Protein AF-A0AAV4BPT6-F1 (afdb_monomer_lite)

Foldseek 3Di:
DCPVVCVVVVVLVQQQVLQVVLVPDPDDDRFFQWWFDDPDPVCVVVVVGVDDDPQATAGPHPRNVVHPHDDDTDGQFDPDRSRGDD

Organism: NCBI:txid259542

Secondary structure (DSSP, 8-state):
--HHHHHHHHHHHHHHHHHHHHHH-SSS-----B-EE-S-HHHHHTT------TTTSPBSSGGGGG----S-EE----SSTT----

Structure (mmCIF, N/CA/C/O backbone):
data_AF-A0AAV4BPT6-F1
#
_entry.id   AF-A0AAV4BPT6-F1
#
loop_
_atom_site.group_PDB
_atom_site.id
_atom_site.type_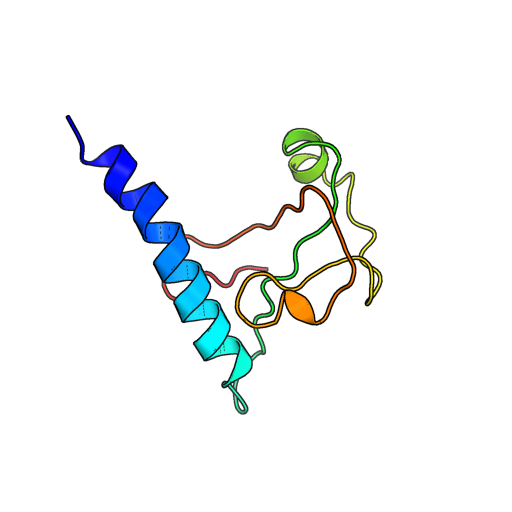symbol
_atom_site.label_atom_id
_atom_site.label_alt_id
_atom_site.label_comp_id
_atom_site.label_asym_id
_atom_site.label_entity_id
_atom_site.label_seq_id
_atom_site.pdbx_PDB_ins_code
_atom_site.Cartn_x
_atom_site.Cartn_y
_atom_site.Cartn_z
_atom_site.occupancy
_atom_site.B_iso_or_equiv
_atom_site.auth_seq_id
_atom_site.auth_comp_id
_atom_site.auth_asym_id
_atom_site.auth_atom_id
_atom_site.pdbx_PDB_model_num
ATOM 1 N N . ALA A 1 1 ? -16.878 22.765 -5.055 1.00 42.31 1 ALA A N 1
ATOM 2 C CA . ALA A 1 1 ? -16.569 21.472 -5.691 1.00 42.31 1 ALA A CA 1
ATOM 3 C C . ALA A 1 1 ? -15.347 20.882 -4.989 1.00 42.31 1 ALA A C 1
ATOM 5 O O . ALA A 1 1 ? -14.243 21.162 -5.409 1.00 42.31 1 ALA A O 1
ATOM 6 N N . GLU A 1 2 ? -15.530 20.162 -3.873 1.00 48.12 2 GLU A N 1
ATOM 7 C CA . GLU A 1 2 ? -14.409 19.650 -3.042 1.00 48.12 2 GLU A CA 1
ATOM 8 C C . GLU A 1 2 ? -14.700 18.283 -2.383 1.00 48.12 2 GLU A C 1
ATOM 10 O O . GLU A 1 2 ? -13.960 17.815 -1.525 1.00 48.12 2 GLU A O 1
ATOM 15 N N . GLN A 1 3 ? -15.773 17.594 -2.783 1.00 50.28 3 GLN A N 1
ATOM 16 C CA . GLN A 1 3 ? -16.181 16.342 -2.128 1.00 50.28 3 GLN A CA 1
ATOM 17 C C . GLN A 1 3 ? -15.388 15.112 -2.622 1.00 50.28 3 GLN A C 1
ATOM 19 O O . GLN A 1 3 ? -15.203 14.160 -1.869 1.00 50.28 3 GLN A O 1
ATOM 24 N N . SER A 1 4 ? -14.857 15.131 -3.854 1.00 54.31 4 SER A N 1
ATOM 25 C CA . SER A 1 4 ? -14.109 13.999 -4.435 1.00 54.31 4 SER A CA 1
ATOM 26 C C . SER A 1 4 ? -12.647 13.910 -3.971 1.00 54.31 4 SER A C 1
ATOM 28 O O . SER A 1 4 ? -12.106 12.808 -3.851 1.00 54.31 4 SER A O 1
ATOM 30 N N . ILE A 1 5 ? -12.014 15.052 -3.673 1.00 56.41 5 ILE A N 1
ATOM 31 C CA . ILE A 1 5 ? -10.620 15.123 -3.202 1.00 56.41 5 ILE A CA 1
ATOM 32 C C . ILE A 1 5 ? -10.536 14.707 -1.729 1.00 56.41 5 ILE A C 1
ATOM 34 O O . ILE A 1 5 ? -9.627 13.970 -1.353 1.00 56.41 5 ILE A O 1
ATOM 38 N N . SER A 1 6 ? -11.522 15.101 -0.913 1.00 65.12 6 SER A N 1
ATOM 39 C CA . SER A 1 6 ? -11.554 14.788 0.520 1.00 65.12 6 SER A CA 1
ATOM 40 C C . SER A 1 6 ? -11.577 13.277 0.788 1.00 65.12 6 SER A C 1
ATOM 42 O O . SER A 1 6 ? -10.740 12.792 1.542 1.00 65.12 6 SER A O 1
ATOM 44 N N . CYS A 1 7 ? -12.430 12.511 0.094 1.00 72.06 7 CYS A N 1
ATOM 45 C CA . CYS A 1 7 ? -12.538 11.059 0.290 1.00 72.06 7 CYS A CA 1
ATOM 46 C C . CYS A 1 7 ? -11.241 10.310 -0.073 1.00 72.06 7 CYS A C 1
ATOM 48 O O . CYS A 1 7 ? -10.770 9.466 0.691 1.00 72.06 7 CYS A O 1
ATOM 50 N N . SER A 1 8 ? -10.626 10.646 -1.215 1.00 77.75 8 SER A N 1
ATOM 51 C CA . SER A 1 8 ? -9.395 9.982 -1.672 1.00 77.75 8 SER A CA 1
ATOM 52 C C . SER A 1 8 ? -8.179 10.374 -0.833 1.00 77.75 8 SER A C 1
ATOM 54 O O . SER A 1 8 ? -7.344 9.525 -0.529 1.00 77.75 8 SER A O 1
ATOM 56 N N . HIS A 1 9 ? -8.089 11.638 -0.416 1.00 85.38 9 HIS A N 1
ATOM 57 C CA . HIS A 1 9 ? -7.019 12.115 0.455 1.00 85.38 9 HIS A CA 1
ATOM 58 C C . HIS A 1 9 ? -7.127 11.508 1.863 1.00 85.38 9 HIS A C 1
ATOM 60 O O . HIS A 1 9 ? -6.157 10.947 2.372 1.00 85.38 9 HIS A O 1
ATOM 66 N N . GLU A 1 10 ? -8.323 11.524 2.463 1.00 88.56 10 GLU A N 1
ATOM 67 C CA . GLU A 1 10 ? -8.606 10.929 3.780 1.00 88.56 10 GLU A CA 1
ATOM 68 C C . GLU A 1 10 ? -8.338 9.415 3.802 1.00 88.56 10 GLU A C 1
ATOM 70 O O . GLU A 1 10 ? -7.975 8.846 4.838 1.00 88.56 10 GLU A O 1
ATOM 75 N N . ARG A 1 11 ? -8.462 8.748 2.647 1.00 90.12 11 ARG A N 1
ATOM 76 C CA . ARG A 1 11 ? -8.188 7.314 2.512 1.00 90.12 11 ARG A CA 1
ATOM 77 C C . ARG A 1 11 ? -6.776 6.939 2.961 1.00 90.12 11 ARG A C 1
ATOM 79 O O . ARG A 1 11 ? -6.606 5.856 3.511 1.00 90.12 11 ARG A O 1
ATOM 86 N N . SER A 1 12 ? -5.789 7.821 2.798 1.00 90.94 12 SER A N 1
ATOM 87 C CA . SER A 1 12 ? -4.416 7.583 3.269 1.00 90.94 12 SER A CA 1
ATOM 88 C C . SER A 1 12 ? -4.353 7.364 4.790 1.00 90.94 12 SER A C 1
ATOM 90 O O . SER A 1 12 ? -3.829 6.349 5.252 1.00 90.94 12 SER A O 1
ATOM 92 N N . THR A 1 13 ? -4.984 8.243 5.573 1.00 91.81 13 THR A N 1
ATOM 93 C CA . THR A 1 13 ? -5.069 8.142 7.038 1.00 91.81 13 THR A CA 1
ATOM 94 C C . THR A 1 13 ? -5.836 6.896 7.479 1.00 91.81 13 THR A C 1
ATOM 96 O O . THR A 1 13 ? -5.444 6.217 8.435 1.00 91.81 13 THR A O 1
ATOM 99 N N . LYS A 1 14 ? -6.920 6.560 6.767 1.00 91.81 14 LYS A N 1
ATOM 100 C CA . LYS A 1 14 ? -7.725 5.356 7.029 1.00 91.81 14 LYS A CA 1
ATOM 101 C C . LYS A 1 14 ? -6.919 4.073 6.799 1.00 91.81 14 LYS A C 1
ATOM 103 O O . LYS A 1 14 ? -6.957 3.183 7.647 1.00 91.81 14 LYS A O 1
ATOM 108 N N . LEU A 1 15 ? -6.151 4.002 5.710 1.00 92.38 15 LEU A N 1
ATOM 109 C CA . LEU A 1 15 ? -5.259 2.877 5.410 1.00 92.38 15 LEU A CA 1
ATOM 110 C C . LEU A 1 15 ? -4.141 2.743 6.448 1.00 92.38 15 LEU A C 1
ATOM 112 O O . LEU A 1 15 ? -3.895 1.643 6.940 1.00 92.38 15 LEU A O 1
ATOM 116 N N . PHE A 1 16 ? -3.513 3.852 6.849 1.00 92.69 16 PHE A N 1
ATOM 117 C CA . PHE A 1 16 ? -2.472 3.815 7.879 1.00 92.69 16 PHE A CA 1
ATOM 118 C C . PHE A 1 16 ? -3.026 3.325 9.224 1.00 92.69 16 PHE A C 1
ATOM 120 O O . PHE A 1 16 ? -2.443 2.447 9.854 1.00 92.69 16 PHE A O 1
ATOM 127 N N . THR A 1 17 ? -4.202 3.810 9.630 1.00 92.25 17 THR A N 1
ATOM 128 C CA . THR A 1 17 ? -4.871 3.361 10.863 1.00 92.25 17 THR A CA 1
ATOM 129 C C . THR A 1 17 ? -5.226 1.873 10.808 1.00 92.25 17 THR A C 1
ATOM 131 O O . THR A 1 17 ? -5.029 1.158 11.790 1.00 92.25 17 THR A O 1
ATOM 134 N N . ALA A 1 18 ? -5.713 1.384 9.663 1.00 90.50 18 ALA A N 1
ATOM 135 C CA . ALA A 1 18 ? -5.976 -0.039 9.463 1.00 90.50 18 ALA A CA 1
ATOM 136 C C . ALA A 1 18 ? -4.690 -0.877 9.561 1.00 90.50 18 ALA A C 1
ATOM 138 O O . ALA A 1 18 ? -4.711 -1.927 10.195 1.00 90.50 18 ALA A O 1
ATOM 139 N N . SER A 1 19 ? -3.557 -0.387 9.038 1.00 91.31 19 SER A N 1
ATOM 140 C CA . SER A 1 19 ? -2.272 -1.095 9.150 1.00 91.31 19 SER A CA 1
ATOM 141 C C . SER A 1 19 ? -1.860 -1.327 10.608 1.00 91.31 19 SER A C 1
ATOM 143 O O . SER A 1 19 ? -1.449 -2.427 10.955 1.00 91.31 19 SER A O 1
ATOM 145 N N . ILE A 1 20 ? -2.074 -0.341 11.490 1.00 91.00 20 ILE A N 1
ATOM 146 C CA . ILE A 1 20 ? -1.788 -0.473 12.926 1.00 91.00 20 ILE A CA 1
ATOM 147 C C . ILE A 1 20 ? -2.667 -1.564 13.548 1.00 91.00 20 ILE A C 1
ATOM 149 O O . ILE A 1 20 ? -2.177 -2.401 14.301 1.00 91.00 20 ILE A O 1
ATOM 153 N N . ARG A 1 21 ? -3.969 -1.573 13.234 1.00 89.31 21 ARG A N 1
ATOM 154 C CA . ARG A 1 21 ? -4.907 -2.578 13.763 1.00 89.31 21 ARG A CA 1
ATOM 155 C C . ARG A 1 21 ? -4.515 -3.990 13.341 1.00 89.31 21 ARG A C 1
ATOM 157 O O . ARG A 1 21 ? -4.524 -4.887 14.180 1.00 89.31 21 ARG A O 1
ATOM 164 N N . HIS A 1 22 ? -4.130 -4.167 12.078 1.00 87.56 22 HIS A N 1
ATOM 165 C CA . HIS A 1 22 ? -3.698 -5.460 11.547 1.00 87.56 22 HIS A CA 1
ATOM 166 C C . HIS A 1 22 ? -2.400 -5.941 12.203 1.00 87.56 22 HIS A C 1
ATOM 168 O O . HIS A 1 22 ? -2.356 -7.086 12.649 1.00 87.56 22 HIS A O 1
ATOM 174 N N . SER A 1 23 ? -1.402 -5.067 12.386 1.00 84.69 23 SER A N 1
ATOM 175 C CA . SER A 1 23 ? -0.147 -5.414 13.079 1.00 84.69 23 SER A CA 1
ATOM 176 C C . SER A 1 23 ? -0.340 -5.763 14.564 1.00 84.69 23 SER A C 1
ATOM 178 O O . SER A 1 23 ? 0.459 -6.502 15.134 1.00 84.69 23 SER A O 1
ATOM 180 N N . LEU A 1 24 ? -1.400 -5.259 15.209 1.00 84.25 24 LEU A N 1
ATOM 181 C CA . LEU A 1 24 ? -1.742 -5.582 16.602 1.00 84.25 24 LEU A CA 1
ATOM 182 C C . LEU A 1 24 ? -2.650 -6.816 16.741 1.00 84.25 24 LEU A C 1
ATOM 184 O O . LEU A 1 24 ? -2.798 -7.348 17.843 1.00 84.25 24 LEU A O 1
ATOM 188 N N . SER A 1 25 ? -3.279 -7.273 15.656 1.00 75.19 25 SER A N 1
ATOM 189 C CA . SER A 1 25 ? -4.216 -8.394 15.699 1.00 75.19 25 SER A CA 1
ATOM 190 C C . SER A 1 25 ? -3.476 -9.731 15.870 1.00 75.19 25 SER A C 1
ATOM 192 O O . SER A 1 25 ? -2.835 -10.246 14.961 1.00 75.19 25 SER A O 1
ATOM 194 N N . GLN A 1 26 ? -3.559 -10.300 17.075 1.00 58.69 26 GLN A N 1
ATOM 195 C CA . GLN A 1 26 ? -2.965 -11.601 17.437 1.00 58.69 26 GLN A CA 1
ATOM 196 C C . GLN A 1 26 ? -3.936 -12.782 17.226 1.00 58.69 26 GLN A C 1
ATOM 198 O O . GLN A 1 26 ? -3.590 -13.922 17.519 1.00 58.69 26 GLN A O 1
ATOM 203 N N . HIS A 1 27 ? -5.174 -12.521 16.778 1.00 54.34 27 HIS A N 1
ATOM 204 C CA . HIS A 1 27 ? -6.277 -13.488 16.876 1.00 54.34 27 HIS A CA 1
ATOM 205 C C . HIS A 1 27 ? -7.237 -13.517 15.664 1.00 54.34 27 HIS A C 1
ATOM 207 O O . HIS A 1 27 ? -8.379 -13.965 15.784 1.00 54.34 27 HIS A O 1
ATOM 213 N N . GLY A 1 28 ? -6.790 -13.043 14.497 1.00 56.50 28 GLY A N 1
ATOM 214 C CA . GLY A 1 28 ? -7.537 -13.075 13.233 1.00 56.50 28 GLY A CA 1
ATOM 215 C C . GLY A 1 28 ? -6.612 -13.313 12.037 1.00 56.50 28 GLY A C 1
ATOM 216 O O . GLY A 1 28 ? -5.392 -13.293 12.191 1.00 56.50 28 GLY A O 1
ATOM 217 N N . SER A 1 29 ? -7.182 -13.555 10.851 1.00 59.41 29 SER A N 1
ATOM 218 C CA . SER A 1 29 ? -6.421 -13.656 9.598 1.00 59.41 29 SER A CA 1
ATOM 219 C C . SER A 1 29 ? -5.572 -12.396 9.415 1.00 59.41 29 SER A C 1
ATOM 221 O O . SER A 1 29 ? -6.120 -11.324 9.165 1.00 59.41 29 SER A O 1
ATOM 223 N N . GLN A 1 30 ? -4.252 -12.513 9.579 1.00 69.88 30 GLN A N 1
ATOM 224 C CA . GLN A 1 30 ? -3.340 -11.376 9.482 1.00 69.88 30 GLN A CA 1
ATOM 225 C C . GLN A 1 30 ? -3.414 -10.778 8.074 1.00 69.88 30 GLN A C 1
ATOM 227 O O . GLN A 1 30 ? -2.963 -11.387 7.102 1.00 69.88 30 GLN A O 1
ATOM 232 N N . CYS A 1 31 ? -4.003 -9.587 7.960 1.00 80.00 31 CYS A N 1
ATOM 233 C CA . CYS A 1 31 ? -4.052 -8.862 6.703 1.00 80.00 31 CYS A CA 1
ATOM 234 C C . CYS A 1 31 ? -2.824 -7.970 6.572 1.00 80.00 31 CYS A C 1
ATOM 236 O O . CYS A 1 31 ? -2.782 -6.853 7.088 1.00 80.00 31 CYS A O 1
ATOM 238 N N . PHE A 1 32 ? -1.809 -8.460 5.869 1.00 83.94 32 PHE A N 1
ATOM 239 C CA . PHE A 1 32 ? -0.656 -7.642 5.529 1.00 83.94 32 PHE A CA 1
ATOM 240 C C . PHE A 1 32 ? -0.949 -6.886 4.237 1.00 83.94 32 PHE A C 1
ATOM 242 O O . PHE A 1 32 ? -1.160 -7.509 3.198 1.00 83.94 32 PHE A O 1
ATOM 249 N N . PHE A 1 33 ? -0.909 -5.551 4.277 1.00 90.75 33 PHE A N 1
ATOM 250 C CA . PHE A 1 33 ? -0.967 -4.695 3.085 1.00 90.75 33 PHE A CA 1
ATOM 251 C C . PHE A 1 33 ? 0.324 -4.804 2.261 1.00 90.75 33 PHE A C 1
ATOM 253 O O . PHE A 1 33 ? 1.080 -3.846 2.102 1.00 90.75 33 PHE A O 1
ATOM 260 N N . ARG A 1 34 ? 0.610 -6.010 1.774 1.00 90.50 34 ARG A N 1
ATOM 261 C CA . ARG A 1 34 ? 1.803 -6.353 1.013 1.00 90.50 34 ARG A CA 1
ATOM 262 C C . ARG A 1 34 ? 1.754 -5.644 -0.334 1.00 90.50 34 ARG A C 1
ATOM 264 O O . ARG A 1 34 ? 0.861 -5.891 -1.138 1.00 90.50 34 ARG A O 1
ATOM 271 N N . ALA A 1 35 ? 2.726 -4.773 -0.563 1.00 91.88 35 ALA A N 1
ATOM 272 C CA . ALA A 1 35 ? 2.876 -4.047 -1.812 1.00 91.88 35 ALA A CA 1
ATOM 273 C C . ALA A 1 35 ? 3.948 -4.702 -2.684 1.00 91.88 35 ALA A C 1
ATOM 275 O O . ALA A 1 35 ? 4.964 -5.186 -2.180 1.00 91.88 35 ALA A O 1
ATOM 276 N N . VAL A 1 36 ? 3.734 -4.701 -3.998 1.00 92.12 36 VAL A N 1
ATOM 277 C CA . VAL A 1 36 ? 4.674 -5.249 -4.979 1.00 92.12 36 VAL A CA 1
ATOM 278 C C . VAL A 1 36 ? 5.378 -4.117 -5.725 1.00 92.12 36 VAL A C 1
ATOM 280 O O . VAL A 1 36 ? 4.716 -3.163 -6.145 1.00 92.12 36 VAL A O 1
ATOM 283 N N . PRO A 1 37 ? 6.708 -4.174 -5.901 1.00 92.62 37 PRO A N 1
ATOM 284 C CA . PRO A 1 37 ? 7.391 -3.231 -6.772 1.00 92.62 37 PRO A CA 1
ATOM 285 C C . PRO A 1 37 ? 6.990 -3.512 -8.218 1.00 92.62 37 PRO A C 1
ATOM 287 O O . PRO A 1 37 ? 7.018 -4.654 -8.675 1.00 92.62 37 PRO A O 1
ATOM 290 N N . CYS A 1 38 ? 6.616 -2.466 -8.942 1.00 93.06 38 CYS A N 1
ATOM 291 C CA . CYS A 1 38 ? 6.220 -2.577 -10.339 1.00 93.06 38 CYS A CA 1
ATOM 292 C C . CYS A 1 38 ? 6.599 -1.283 -11.069 1.00 93.06 38 CYS A C 1
ATOM 294 O O . CYS A 1 38 ? 6.560 -0.218 -10.451 1.00 93.06 38 CYS A O 1
ATOM 296 N N . PRO A 1 39 ? 6.984 -1.325 -12.357 1.00 92.31 39 PRO A N 1
ATOM 297 C CA . PRO A 1 39 ? 7.377 -0.120 -13.086 1.00 92.31 39 PRO A CA 1
ATOM 298 C C . PRO A 1 39 ? 6.206 0.842 -13.331 1.00 92.31 39 PRO A C 1
ATOM 300 O O . PRO A 1 39 ? 6.423 2.046 -13.436 1.00 92.31 39 PRO A O 1
ATOM 303 N N . SER A 1 40 ? 4.974 0.331 -13.418 1.00 94.56 40 SER A N 1
ATOM 304 C CA . SER A 1 40 ? 3.772 1.148 -13.576 1.00 94.56 40 SER A CA 1
ATOM 305 C C . SER A 1 40 ? 2.534 0.452 -13.012 1.00 94.56 40 SER A C 1
ATOM 307 O O . SER A 1 40 ? 2.533 -0.760 -12.768 1.00 94.56 40 SER A O 1
ATOM 309 N N . TYR A 1 41 ? 1.462 1.224 -12.830 1.00 93.88 41 TYR A N 1
ATOM 310 C CA . TYR A 1 41 ? 0.183 0.689 -12.374 1.00 93.88 41 TYR A CA 1
ATOM 311 C C . TYR A 1 41 ? -0.457 -0.234 -13.421 1.00 93.88 41 TYR A C 1
ATOM 313 O O . TYR A 1 41 ? -1.052 -1.248 -13.075 1.00 93.88 41 TYR A O 1
ATOM 321 N N . GLU A 1 42 ? -0.285 0.053 -14.710 1.00 96.38 42 GLU A N 1
ATOM 322 C CA . GLU A 1 42 ? -0.793 -0.774 -15.808 1.00 96.38 42 GLU A CA 1
ATOM 323 C C . GLU A 1 42 ? -0.125 -2.152 -15.830 1.00 96.38 42 GLU A C 1
ATOM 325 O O . GLU A 1 42 ? -0.816 -3.160 -15.963 1.00 96.38 42 GLU A O 1
ATOM 330 N N . SER A 1 43 ? 1.199 -2.219 -15.649 1.00 94.62 43 SER A N 1
ATOM 331 C CA . SER A 1 43 ? 1.917 -3.495 -15.502 1.00 94.62 43 SER A CA 1
ATOM 332 C C . SER A 1 43 ? 1.450 -4.276 -14.273 1.00 94.62 43 SER A C 1
ATOM 334 O O . SER A 1 43 ? 1.317 -5.501 -14.326 1.00 94.62 43 SER A O 1
ATOM 336 N N . PHE A 1 44 ? 1.131 -3.574 -13.182 1.00 93.44 44 PHE A N 1
ATOM 337 C CA . PHE A 1 44 ? 0.557 -4.189 -11.988 1.00 93.44 44 PHE A CA 1
ATOM 338 C C . PHE A 1 44 ? -0.827 -4.788 -12.278 1.00 93.44 44 PHE A C 1
ATOM 340 O O . PHE A 1 44 ? -1.064 -5.951 -11.953 1.00 93.44 44 PHE A O 1
ATOM 347 N N . LEU A 1 45 ? -1.707 -4.052 -12.966 1.00 93.50 45 LEU A N 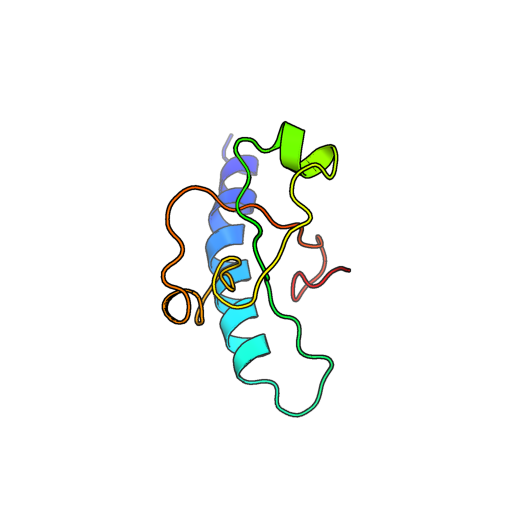1
ATOM 348 C CA . LEU A 1 45 ? -3.036 -4.534 -13.363 1.00 93.50 45 LEU A CA 1
ATOM 349 C C . LEU A 1 45 ? -2.984 -5.724 -14.331 1.00 93.50 45 LEU A C 1
ATOM 351 O O . LEU A 1 45 ? -3.858 -6.586 -14.279 1.00 93.50 45 LEU A O 1
ATOM 355 N N . ARG A 1 46 ? -1.962 -5.799 -15.193 1.00 95.12 46 ARG A N 1
ATOM 356 C CA . ARG A 1 46 ? -1.731 -6.953 -16.083 1.00 95.12 46 ARG A CA 1
ATOM 357 C C . ARG A 1 46 ? -1.118 -8.166 -15.374 1.00 95.12 46 ARG A C 1
ATOM 359 O O . ARG A 1 46 ? -0.938 -9.199 -16.011 1.00 95.12 46 ARG A O 1
ATOM 366 N N . GLY A 1 47 ? -0.801 -8.065 -14.081 1.00 91.25 47 GLY A N 1
ATOM 367 C CA . GLY A 1 47 ? -0.196 -9.160 -13.322 1.00 91.25 47 GLY A CA 1
ATOM 368 C C . GLY A 1 47 ? 1.254 -9.443 -13.719 1.00 91.25 47 GLY A C 1
ATOM 369 O O . GLY A 1 47 ? 1.717 -10.570 -13.597 1.00 91.25 47 GLY A O 1
ATOM 370 N N . GLU A 1 48 ? 1.995 -8.442 -14.197 1.00 92.81 48 GLU A N 1
ATOM 371 C CA . GLU A 1 48 ? 3.395 -8.612 -14.627 1.00 92.81 48 GLU A CA 1
ATOM 372 C C . GLU A 1 48 ? 4.384 -8.612 -13.444 1.00 92.81 48 GLU A C 1
ATOM 374 O O . GLU A 1 48 ? 5.560 -8.933 -13.603 1.00 92.81 48 GLU A O 1
ATOM 379 N N . CYS A 1 49 ? 3.908 -8.271 -12.241 1.00 88.50 49 CYS A N 1
ATOM 380 C CA . CYS A 1 49 ? 4.719 -7.999 -11.050 1.00 88.50 49 CYS A CA 1
ATOM 381 C C . CYS A 1 49 ? 4.397 -8.949 -9.879 1.00 88.50 49 CYS A C 1
ATOM 383 O O . CYS A 1 49 ? 4.216 -8.514 -8.745 1.00 88.50 49 CYS A O 1
ATOM 385 N N . LEU A 1 50 ? 4.312 -10.257 -10.150 1.00 77.75 50 LEU A N 1
ATOM 386 C CA . LEU A 1 50 ? 3.925 -11.282 -9.159 1.00 77.75 50 LEU A CA 1
ATOM 387 C C . LEU A 1 50 ? 5.080 -11.770 -8.267 1.00 77.75 50 LEU A C 1
ATOM 389 O O . LEU A 1 50 ? 4.867 -12.533 -7.325 1.00 77.75 50 LEU A O 1
ATOM 393 N N . ASN A 1 51 ? 6.314 -11.350 -8.548 1.00 77.19 51 ASN A N 1
ATOM 394 C CA . ASN A 1 51 ? 7.492 -11.841 -7.838 1.00 77.19 51 ASN A CA 1
ATOM 395 C C . ASN A 1 51 ? 7.670 -11.120 -6.505 1.00 77.19 51 ASN A C 1
ATOM 397 O O . ASN A 1 51 ? 8.249 -10.035 -6.435 1.00 77.19 51 ASN A O 1
ATOM 401 N N . CYS A 1 52 ? 7.197 -11.758 -5.439 1.00 74.88 52 CYS A N 1
ATOM 402 C CA . CYS A 1 52 ? 7.183 -11.174 -4.113 1.00 74.88 52 CYS A CA 1
ATOM 403 C C . CYS A 1 52 ? 8.067 -11.944 -3.128 1.00 74.88 52 CYS A C 1
ATOM 405 O O . CYS A 1 52 ? 7.605 -12.806 -2.384 1.00 74.88 52 CYS A O 1
ATOM 407 N N . LEU A 1 53 ? 9.367 -11.634 -3.136 1.00 74.19 53 LEU A N 1
ATOM 408 C CA . LEU A 1 53 ? 10.314 -12.175 -2.158 1.00 74.19 53 LEU A CA 1
ATOM 409 C C . LEU A 1 53 ? 10.222 -11.402 -0.824 1.00 74.19 53 LEU A C 1
ATOM 411 O O . LEU A 1 53 ? 9.937 -10.200 -0.847 1.00 74.19 53 LEU A O 1
ATOM 415 N N . PRO A 1 54 ? 10.514 -12.040 0.332 1.00 64.19 54 PRO A N 1
ATOM 416 C CA . PRO A 1 54 ? 10.301 -11.463 1.667 1.00 64.19 54 PRO A CA 1
ATOM 417 C C . PRO A 1 54 ? 10.918 -10.075 1.897 1.00 64.19 54 PRO A C 1
ATOM 419 O O . PRO A 1 54 ? 10.331 -9.262 2.598 1.00 64.19 54 PRO A O 1
ATOM 422 N N . ASN A 1 55 ? 12.058 -9.776 1.264 1.00 70.44 55 ASN A N 1
ATOM 423 C CA . ASN A 1 55 ? 12.761 -8.495 1.417 1.00 70.44 55 ASN A CA 1
ATOM 424 C C . ASN A 1 55 ? 12.415 -7.457 0.335 1.00 70.44 55 ASN A C 1
ATOM 426 O O . ASN A 1 55 ? 12.811 -6.298 0.447 1.00 70.44 55 ASN A O 1
ATOM 430 N N . ILE A 1 56 ? 11.702 -7.864 -0.719 1.00 78.69 56 ILE A N 1
ATOM 431 C CA . ILE A 1 56 ? 11.449 -7.048 -1.917 1.00 78.69 56 ILE A CA 1
ATOM 432 C C . ILE A 1 56 ? 10.070 -6.386 -1.863 1.00 78.69 56 ILE A C 1
ATOM 434 O O . ILE A 1 56 ? 9.916 -5.252 -2.319 1.00 78.69 56 ILE A O 1
ATOM 438 N N . CYS A 1 57 ? 9.090 -7.068 -1.272 1.00 89.44 57 CYS A N 1
ATOM 439 C CA . CYS A 1 57 ? 7.744 -6.545 -1.085 1.00 89.44 57 CYS A CA 1
ATOM 440 C C . CYS A 1 57 ? 7.563 -5.941 0.307 1.00 89.44 57 CYS A C 1
ATOM 442 O O . CYS A 1 57 ? 7.430 -6.701 1.275 1.00 89.44 57 CYS A O 1
ATOM 444 N N . PRO A 1 58 ? 7.526 -4.607 0.428 1.00 91.19 58 PRO A N 1
ATOM 445 C CA . PRO A 1 58 ? 7.249 -3.963 1.698 1.00 91.19 58 PRO A CA 1
ATOM 446 C C . PRO A 1 58 ? 5.793 -4.188 2.128 1.00 91.19 58 PRO A C 1
ATOM 448 O O . PRO A 1 58 ? 4.897 -4.413 1.310 1.00 91.19 58 PRO A O 1
ATOM 451 N N . ILE A 1 59 ? 5.552 -4.089 3.433 1.00 91.75 59 ILE A N 1
ATOM 452 C CA . ILE A 1 59 ? 4.205 -3.997 4.002 1.00 91.75 59 ILE A CA 1
ATOM 453 C C . ILE A 1 59 ? 3.865 -2.511 4.108 1.00 91.75 59 ILE A C 1
ATOM 455 O O . ILE A 1 59 ? 4.582 -1.757 4.756 1.00 91.75 59 ILE A O 1
ATOM 459 N N . MET A 1 60 ? 2.795 -2.064 3.462 1.00 92.75 60 MET A N 1
ATOM 460 C CA . MET A 1 60 ? 2.356 -0.673 3.543 1.00 92.75 60 MET A CA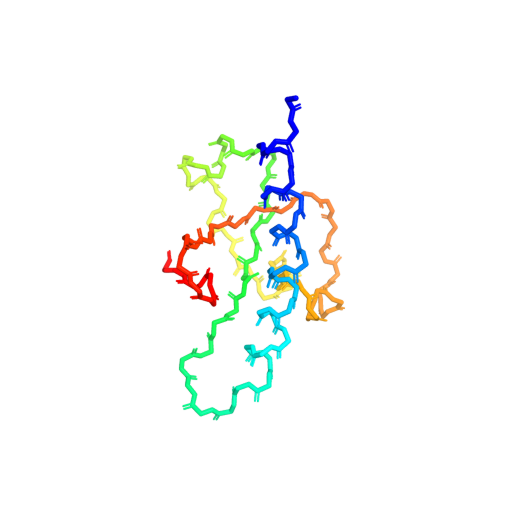 1
ATOM 461 C C . MET A 1 60 ? 1.840 -0.343 4.952 1.00 92.75 60 MET A C 1
ATOM 463 O O . MET A 1 60 ? 1.130 -1.136 5.570 1.00 92.75 60 MET A O 1
ATOM 467 N N . GLY A 1 61 ? 2.179 0.850 5.448 1.00 92.44 61 GLY A N 1
ATOM 468 C CA . GLY A 1 61 ? 1.747 1.340 6.756 1.00 92.44 61 GLY A CA 1
ATOM 469 C C . GLY A 1 61 ? 2.822 1.206 7.834 1.00 92.44 61 GLY A C 1
ATOM 470 O O . GLY A 1 61 ? 3.993 1.477 7.571 1.00 92.44 61 GLY A O 1
ATOM 471 N N . LEU A 1 62 ? 2.422 0.826 9.052 1.00 92.19 62 LEU A N 1
ATOM 472 C CA . LEU A 1 62 ? 3.297 0.796 10.235 1.00 92.19 62 LEU A CA 1
ATOM 473 C C . LEU A 1 62 ? 4.577 -0.037 10.026 1.00 92.19 62 LEU A C 1
ATOM 475 O O . LEU A 1 62 ? 5.655 0.353 10.469 1.00 92.19 62 LEU A O 1
ATOM 479 N N . GLU A 1 63 ? 4.471 -1.164 9.324 1.00 90.62 63 GLU A N 1
ATOM 480 C CA . GLU A 1 63 ? 5.577 -2.105 9.112 1.00 90.62 63 GLU A CA 1
ATOM 481 C C . GLU A 1 63 ? 6.417 -1.807 7.857 1.00 90.62 63 GLU A C 1
ATOM 483 O O . GLU A 1 63 ? 7.299 -2.594 7.515 1.00 90.62 63 GLU A O 1
ATOM 488 N N . ALA A 1 64 ? 6.225 -0.664 7.187 1.00 90.62 64 ALA A N 1
ATOM 489 C CA . ALA A 1 64 ? 6.967 -0.321 5.964 1.00 90.62 64 ALA A CA 1
ATOM 490 C C . ALA A 1 64 ? 8.486 -0.269 6.170 1.00 90.62 64 ALA A C 1
ATOM 492 O O . ALA A 1 64 ? 9.250 -0.660 5.290 1.00 90.62 64 ALA A O 1
ATOM 493 N N . GLN A 1 65 ? 8.923 0.139 7.363 1.00 87.62 65 GLN A N 1
ATOM 494 C CA . GLN A 1 65 ? 10.336 0.196 7.745 1.00 87.62 65 GLN A CA 1
ATOM 495 C C . GLN A 1 65 ? 11.019 -1.178 7.865 1.00 87.62 65 GLN A C 1
ATOM 497 O O . GLN A 1 65 ? 12.243 -1.240 7.934 1.00 87.62 65 GLN A O 1
ATOM 502 N N . SER A 1 66 ? 10.257 -2.277 7.899 1.00 86.50 66 SER A N 1
ATOM 503 C CA . SER A 1 66 ? 10.818 -3.637 7.963 1.00 86.50 66 SER A CA 1
ATOM 504 C C . SER A 1 66 ? 11.502 -4.068 6.659 1.00 86.50 66 SER A C 1
ATOM 506 O O . SER A 1 66 ? 12.285 -5.015 6.654 1.00 86.50 66 SER A O 1
ATOM 508 N N . SER A 1 67 ? 11.235 -3.367 5.553 1.00 84.31 67 SER A N 1
ATOM 509 C CA . SER A 1 67 ? 11.808 -3.637 4.239 1.00 84.31 67 SER A CA 1
ATOM 510 C C . SER A 1 67 ? 12.788 -2.538 3.826 1.00 84.31 67 SER A C 1
ATOM 512 O O . SER A 1 67 ? 12.552 -1.353 4.040 1.00 84.31 67 SER A O 1
ATOM 514 N N . MET A 1 68 ? 13.874 -2.925 3.153 1.00 83.88 68 MET A N 1
ATOM 515 C CA . MET A 1 68 ? 14.803 -1.987 2.505 1.00 83.88 68 MET A CA 1
ATOM 516 C C . MET A 1 68 ? 14.347 -1.565 1.095 1.00 83.88 68 MET A C 1
ATOM 518 O O . MET A 1 68 ? 15.094 -0.888 0.383 1.00 83.88 68 MET A O 1
ATOM 522 N N . SER A 1 69 ? 13.155 -1.992 0.665 1.00 84.94 69 SER A N 1
ATOM 523 C CA . SER A 1 69 ? 12.627 -1.743 -0.676 1.00 84.94 69 SER A CA 1
ATOM 524 C C . SER A 1 69 ? 12.363 -0.250 -0.898 1.00 84.94 69 SER A C 1
ATOM 526 O O . SER A 1 69 ? 11.773 0.430 -0.061 1.00 84.94 69 SER A O 1
ATOM 528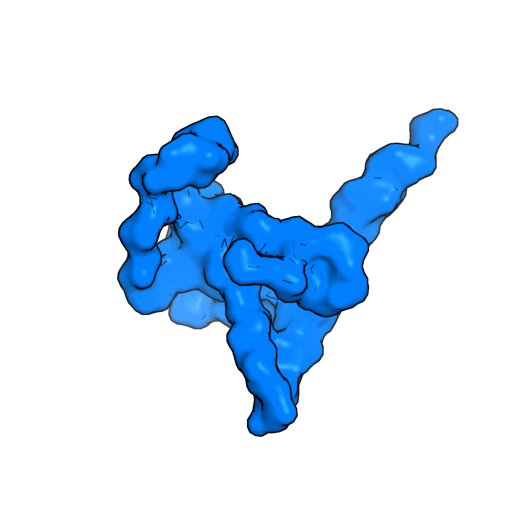 N N . ARG A 1 70 ? 12.822 0.275 -2.037 1.00 87.31 70 ARG A N 1
ATOM 529 C CA . ARG A 1 70 ? 12.677 1.683 -2.441 1.00 87.31 70 ARG A CA 1
ATOM 530 C C . ARG A 1 70 ? 11.945 1.771 -3.775 1.00 87.31 70 ARG A C 1
ATOM 532 O O . ARG A 1 70 ? 11.933 0.809 -4.535 1.00 87.31 70 ARG A O 1
ATOM 539 N N . GLY A 1 71 ? 11.407 2.948 -4.080 1.00 89.56 71 GLY A N 1
ATOM 540 C CA . GLY A 1 71 ? 10.718 3.213 -5.342 1.00 89.56 71 GLY A CA 1
ATOM 541 C C . GLY A 1 71 ? 9.202 3.140 -5.200 1.00 8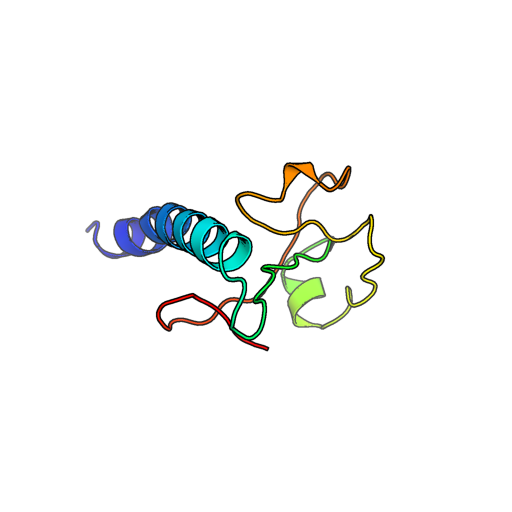9.56 71 GLY A C 1
ATOM 542 O O . GLY A 1 71 ? 8.667 3.460 -4.142 1.00 89.56 71 GLY A O 1
ATOM 543 N N . VAL A 1 72 ? 8.530 2.784 -6.295 1.00 91.94 72 VAL A N 1
ATOM 544 C CA . VAL A 1 72 ? 7.068 2.739 -6.374 1.00 91.94 72 VAL A CA 1
ATOM 545 C C . VAL A 1 72 ? 6.586 1.307 -6.186 1.00 91.94 72 VAL A C 1
ATOM 547 O O . VAL A 1 72 ? 7.074 0.379 -6.837 1.00 91.94 72 VAL A O 1
ATOM 550 N N . HIS A 1 73 ? 5.593 1.148 -5.318 1.00 93.50 73 HIS A N 1
ATOM 551 C CA . HIS A 1 73 ? 4.948 -0.126 -5.039 1.00 93.50 73 HIS A CA 1
ATOM 552 C C . HIS A 1 73 ? 3.444 0.011 -5.198 1.00 93.50 73 HIS A C 1
ATOM 554 O O . HIS A 1 73 ? 2.870 1.070 -4.942 1.00 93.50 73 HIS A O 1
ATOM 560 N N . PHE A 1 74 ? 2.807 -1.083 -5.589 1.00 93.62 74 PHE A N 1
ATOM 561 C CA . PHE A 1 74 ? 1.374 -1.140 -5.825 1.00 93.62 74 PHE A CA 1
ATOM 562 C C . PHE A 1 74 ? 0.755 -2.266 -5.007 1.00 93.62 74 PHE A C 1
ATOM 564 O O . PHE A 1 74 ? 1.379 -3.297 -4.761 1.00 93.62 74 PHE A O 1
ATOM 571 N N . LEU A 1 75 ? -0.479 -2.055 -4.568 1.00 92.50 75 LEU A N 1
ATOM 572 C CA . LEU A 1 75 ? -1.317 -3.079 -3.963 1.00 92.50 75 LEU A CA 1
ATOM 573 C C . LEU A 1 75 ? -2.782 -2.775 -4.260 1.00 92.50 75 LEU A C 1
ATOM 575 O O . LEU A 1 75 ? -3.144 -1.629 -4.542 1.00 92.50 75 LEU A O 1
ATOM 579 N N . ASN A 1 76 ? -3.624 -3.791 -4.120 1.00 91.38 76 ASN A N 1
ATOM 580 C CA . ASN A 1 76 ? -5.067 -3.621 -4.115 1.00 91.38 76 ASN A CA 1
ATOM 581 C C . ASN A 1 76 ? -5.589 -3.563 -2.682 1.00 91.38 76 ASN A C 1
ATOM 583 O O . ASN A 1 76 ? -5.016 -4.125 -1.755 1.00 91.38 76 ASN A O 1
ATOM 587 N N . THR A 1 77 ? -6.680 -2.831 -2.507 1.00 91.50 77 THR A N 1
ATOM 588 C CA . THR A 1 77 ? -7.382 -2.668 -1.232 1.00 91.50 77 THR A CA 1
ATOM 589 C C . THR A 1 77 ? -8.870 -2.653 -1.529 1.00 91.50 77 THR A C 1
ATOM 591 O O . THR A 1 77 ? -9.288 -2.158 -2.578 1.00 91.50 77 THR A O 1
ATOM 594 N N . THR A 1 78 ? -9.682 -3.174 -0.620 1.00 90.06 78 THR A N 1
ATOM 595 C CA . THR A 1 78 ? -11.138 -3.161 -0.795 1.00 90.06 78 THR A CA 1
ATOM 596 C C . THR A 1 78 ? -11.720 -1.785 -0.483 1.00 90.06 78 THR A C 1
ATOM 598 O O . THR A 1 78 ? -11.048 -0.881 0.026 1.00 90.06 78 THR A O 1
ATOM 601 N N . SER A 1 79 ? -12.993 -1.599 -0.822 1.00 86.44 79 SER A N 1
ATOM 602 C CA . SER A 1 79 ? -13.770 -0.425 -0.407 1.00 86.44 79 SER A CA 1
ATOM 603 C C . SER A 1 79 ? -14.421 -0.609 0.969 1.00 86.44 79 SER A C 1
ATOM 605 O O . SER A 1 79 ? -15.014 0.335 1.486 1.00 86.44 79 SER A O 1
ATOM 607 N N . THR A 1 80 ? -14.337 -1.807 1.556 1.00 83.81 80 THR A N 1
ATOM 608 C CA . THR A 1 80 ? -14.927 -2.122 2.859 1.00 83.81 80 THR A CA 1
ATOM 609 C C . THR A 1 80 ? -14.031 -1.646 4.003 1.00 83.81 80 THR A C 1
ATOM 611 O O . THR A 1 80 ? -12.817 -1.501 3.818 1.00 83.81 80 THR A O 1
ATOM 614 N N . PRO A 1 81 ? -14.601 -1.424 5.203 1.00 7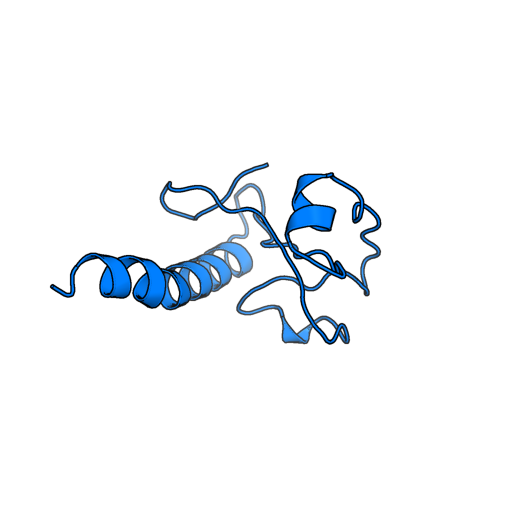6.12 81 PRO A N 1
ATOM 615 C CA . PRO A 1 81 ? -13.817 -1.207 6.413 1.00 76.12 81 PRO A CA 1
ATOM 616 C C . PRO A 1 81 ? -12.733 -2.283 6.570 1.00 76.12 81 PRO A C 1
ATOM 618 O O . PRO A 1 81 ? -12.916 -3.420 6.144 1.00 76.12 81 PRO A O 1
ATOM 621 N N . ASP A 1 82 ? -11.586 -1.881 7.115 1.00 79.50 82 ASP A N 1
ATOM 622 C CA . ASP A 1 82 ? -10.346 -2.665 7.243 1.00 79.50 82 ASP A CA 1
ATOM 623 C C . ASP A 1 82 ? -9.571 -2.935 5.943 1.00 79.50 82 ASP A C 1
ATOM 625 O O . ASP A 1 82 ? -8.436 -3.412 6.014 1.00 79.50 82 ASP A O 1
ATOM 629 N N . PHE A 1 83 ? -10.120 -2.543 4.783 1.00 88.06 83 PHE A N 1
ATOM 630 C CA . PHE A 1 83 ? -9.463 -2.466 3.464 1.00 88.06 83 PHE A CA 1
ATOM 631 C C . PHE A 1 83 ? -8.779 -3.752 2.981 1.00 88.06 83 PHE A C 1
ATOM 633 O O . PHE A 1 83 ? -8.025 -3.727 2.004 1.00 88.06 83 PHE A O 1
ATOM 640 N N . CYS A 1 84 ? -9.051 -4.868 3.650 1.00 83.00 84 CYS A N 1
ATOM 641 C CA . CYS A 1 84 ? -8.475 -6.162 3.358 1.00 83.00 84 CYS A CA 1
ATOM 642 C C . CYS A 1 84 ? -9.236 -6.834 2.211 1.00 83.00 84 CYS A C 1
ATOM 644 O O . CYS A 1 84 ? -10.463 -6.944 2.257 1.00 83.00 84 CYS A O 1
ATOM 646 N N . GLY A 1 85 ? -8.509 -7.274 1.188 1.00 67.31 85 GLY A N 1
ATOM 647 C CA . GLY A 1 85 ? -9.001 -8.079 0.072 1.00 67.31 85 GLY A CA 1
ATOM 648 C C . GLY A 1 85 ? -7.885 -8.975 -0.438 1.00 67.31 85 GLY A C 1
ATOM 649 O O . GLY A 1 85 ? -6.718 -8.621 -0.285 1.00 67.31 85 GLY A O 1
ATOM 650 N N . LEU A 1 86 ? -8.275 -10.136 -0.969 1.00 49.78 86 LEU A N 1
ATOM 651 C CA . LEU A 1 86 ? -7.385 -11.151 -1.539 1.00 49.78 86 LEU A CA 1
ATOM 652 C C . LEU A 1 86 ? -6.518 -10.600 -2.677 1.00 49.78 86 LEU A C 1
ATOM 654 O O . LEU A 1 86 ? -7.056 -9.825 -3.503 1.00 49.78 86 LEU A O 1
#

pLDDT: mean 82.87, std 13.12, range [42.31, 96.38]

Sequence (86 aa):
AEQSISCSHERSTKLFTASIRHSLSQHGSQCFFRAVPCPSYESFLRGECLNCLPNICPIMGLEAQSSMSRGVHFLNTTSTPDFCGL

Radius of gyration: 13.8 Å; chains: 1; bounding box: 31×35×34 Å

InterPro domains:
  IPR000734 Triacylglycerol lipase family [PTHR11610] (6-84)
  IPR013818 Lipase [PF00151] (2-82)
  IPR029058 Alpha/Beta hydrolase fold [G3DSA:3.40.50.1820] (1-85)
  IPR029058 Alpha/Beta hydrolase fold [SSF53474] (3-84)